Protein AF-A0A1G3BED8-F1 (afdb_monomer)

Foldseek 3Di:
DVVVVVVVVQLVLLVVQVVVLVCCLVPPVVLQVVFVVQKDFDFPLQQLNCPRSHRNPQAPDRRDRVCPVPDDSSVVSPPSHPSNCVSGPPPGRMDGDDPVPPDDPPDPPDPDDDDDDPDDDDDDDDDDDDDDDDDDDDDDDDDDDDDDDDDDDDDDDDDDDDDD

Solvent-accessible surface area (backbone atoms only — not comparable to full-atom values): 11225 Å² total; per-residue (Å²): 109,68,69,59,52,55,49,49,55,50,44,50,52,40,42,48,55,54,53,51,41,52,48,34,68,73,76,33,52,70,60,43,53,58,34,51,74,32,48,39,76,49,86,71,59,64,38,54,81,45,48,53,68,48,77,39,90,52,55,43,87,89,37,43,55,76,47,67,93,72,50,53,70,52,63,65,50,52,70,48,50,74,75,55,50,72,74,36,90,78,68,65,46,58,51,74,55,58,80,91,70,60,73,66,97,82,68,101,76,80,93,73,87,79,85,88,80,92,74,88,81,82,85,84,79,87,85,90,83,88,83,92,75,93,77,85,82,81,78,77,80,80,82,86,79,87,84,87,80,79,88,86,83,83,88,80,87,86,90,79,90,85,90,133

Secondary structure (DSSP, 8-state):
-HHHHHHHHHHHHHHHHHHHHHHHHHH-HHHHHHHHHHEES-----SSGGGSSS--TTEETTTEETTGGG--HHHHS-S-SHHHHTTS-S--S-EE--GGG---TT-------------PPPPPP--------------PPPPPPP-------PPP--------

Mean predicted aligned error: 17.27 Å

Radius of gyration: 27.91 Å; Cα contacts (8 Å, |Δi|>4): 99; chains: 1; bounding box: 106×43×65 Å

Structure (mmCIF, N/CA/C/O backbone):
data_AF-A0A1G3BED8-F1
#
_entry.id   AF-A0A1G3BED8-F1
#
loop_
_atom_site.group_PDB
_atom_site.id
_atom_site.type_symbol
_atom_site.label_atom_id
_atom_site.label_alt_id
_atom_site.label_comp_id
_atom_site.label_asym_id
_atom_site.label_entity_id
_atom_site.label_seq_id
_atom_site.pdbx_PDB_ins_code
_atom_site.Cartn_x
_atom_site.Cartn_y
_atom_site.Cartn_z
_atom_site.occupancy
_atom_site.B_iso_or_equiv
_atom_site.auth_seq_id
_atom_site.auth_comp_id
_atom_site.auth_asym_id
_atom_site.auth_atom_id
_atom_site.pdbx_PDB_model_num
ATOM 1 N N . MET A 1 1 ? 16.358 6.994 28.934 1.00 71.69 1 MET A N 1
ATOM 2 C CA . MET A 1 1 ? 16.579 7.887 27.770 1.00 71.69 1 MET A CA 1
ATOM 3 C C . MET A 1 1 ? 16.684 7.134 26.440 1.00 71.69 1 MET A C 1
ATOM 5 O O . MET A 1 1 ? 15.955 7.476 25.521 1.00 71.69 1 MET A O 1
ATOM 9 N N . LEU A 1 2 ? 17.494 6.070 26.333 1.00 84.12 2 LEU A N 1
ATOM 10 C CA . LEU A 1 2 ? 17.687 5.304 25.083 1.00 84.12 2 LEU A CA 1
ATOM 11 C C . LEU A 1 2 ? 16.390 4.792 24.424 1.00 84.12 2 LEU A C 1
ATOM 13 O O . LEU A 1 2 ? 16.231 4.899 23.212 1.00 84.12 2 LEU A O 1
ATOM 17 N N . LYS A 1 3 ? 15.431 4.293 25.218 1.00 87.12 3 LYS A N 1
ATOM 18 C CA . LYS A 1 3 ? 14.134 3.808 24.708 1.00 87.12 3 LYS A CA 1
ATOM 19 C C . LYS A 1 3 ? 13.325 4.912 24.014 1.00 87.12 3 LYS A C 1
ATOM 21 O O . LYS A 1 3 ? 12.719 4.659 22.978 1.00 87.12 3 LYS A O 1
ATOM 26 N N . SER A 1 4 ? 13.353 6.131 24.553 1.00 89.06 4 SER A N 1
ATOM 27 C CA . SER A 1 4 ? 12.659 7.286 23.974 1.00 89.06 4 SER A CA 1
ATOM 28 C C . SER A 1 4 ? 13.307 7.722 22.662 1.00 89.06 4 SER A C 1
ATOM 30 O O . SER A 1 4 ? 12.600 7.973 21.693 1.00 89.06 4 SER A O 1
ATOM 32 N N . VAL A 1 5 ? 14.642 7.728 22.592 1.00 91.12 5 VAL A N 1
ATOM 33 C CA . VAL A 1 5 ? 15.378 8.033 21.353 1.00 91.12 5 VAL A CA 1
ATOM 34 C C . VAL A 1 5 ? 15.076 6.992 20.274 1.00 91.12 5 VAL A C 1
ATOM 36 O O . VAL A 1 5 ? 14.677 7.357 19.173 1.00 91.12 5 VAL A O 1
ATOM 39 N N . ALA A 1 6 ? 15.168 5.699 20.597 1.00 90.00 6 ALA A N 1
ATOM 40 C CA . ALA A 1 6 ? 14.837 4.624 19.661 1.00 90.00 6 ALA A CA 1
ATOM 41 C C . ALA A 1 6 ? 13.380 4.707 19.170 1.00 90.00 6 ALA A C 1
ATOM 43 O O . ALA A 1 6 ? 13.103 4.506 17.987 1.00 90.00 6 ALA A O 1
ATOM 44 N N . TYR A 1 7 ? 12.446 5.046 20.063 1.00 89.94 7 TYR A N 1
ATOM 45 C CA . TYR A 1 7 ? 11.046 5.272 19.709 1.00 89.94 7 TYR A CA 1
ATOM 46 C C . TYR A 1 7 ? 10.872 6.448 18.737 1.00 89.94 7 TYR A C 1
ATOM 48 O O . TYR A 1 7 ? 10.174 6.305 17.731 1.00 89.94 7 TYR A O 1
ATOM 56 N N . ILE A 1 8 ? 11.525 7.583 19.000 1.00 90.19 8 ILE A N 1
ATOM 57 C CA . ILE A 1 8 ? 11.473 8.769 18.134 1.00 90.19 8 ILE A CA 1
ATOM 58 C C . ILE A 1 8 ? 12.062 8.447 16.758 1.00 90.19 8 ILE A C 1
ATOM 60 O O . ILE A 1 8 ? 11.400 8.685 15.752 1.00 90.19 8 ILE A O 1
ATOM 64 N N . LEU A 1 9 ? 13.247 7.831 16.699 1.00 91.88 9 LEU A N 1
ATOM 65 C CA . LEU A 1 9 ? 13.891 7.438 15.440 1.00 91.88 9 LEU A CA 1
ATOM 66 C C . LEU A 1 9 ? 12.999 6.510 14.609 1.00 91.88 9 LEU A C 1
ATOM 68 O O . LEU A 1 9 ? 12.819 6.728 13.413 1.00 91.88 9 LEU A O 1
ATOM 72 N N . LYS A 1 10 ? 12.359 5.528 15.252 1.00 88.56 10 LYS A N 1
ATOM 73 C CA . LYS A 1 10 ? 11.393 4.649 14.588 1.00 88.56 10 LYS A CA 1
ATOM 74 C C . LYS A 1 10 ? 10.207 5.426 14.011 1.00 88.56 10 LYS A C 1
ATOM 76 O O . LYS A 1 10 ? 9.769 5.146 12.898 1.00 88.56 10 LYS A O 1
ATOM 81 N N . LYS A 1 11 ? 9.662 6.391 14.755 1.00 89.69 11 LYS A N 1
ATOM 82 C CA . LYS A 1 11 ? 8.536 7.210 14.282 1.00 89.69 11 LYS A CA 1
ATOM 83 C C . LYS A 1 11 ? 8.921 8.136 13.136 1.00 89.69 11 LYS A C 1
ATOM 85 O O . LYS A 1 11 ? 8.106 8.323 12.233 1.00 89.69 11 LYS A O 1
ATOM 90 N N . LEU A 1 12 ? 10.145 8.657 13.143 1.00 91.88 12 LEU A N 1
ATOM 91 C CA . LEU A 1 12 ? 10.696 9.428 12.033 1.00 91.88 12 LEU A CA 1
ATOM 92 C C . LEU A 1 12 ? 10.833 8.566 10.773 1.00 91.88 12 LEU A C 1
ATOM 94 O O . LEU A 1 12 ? 10.404 9.000 9.710 1.00 91.88 12 LEU A O 1
ATOM 98 N N . ASP A 1 13 ? 11.324 7.332 10.892 1.00 90.44 13 ASP A N 1
ATOM 99 C CA . ASP A 1 13 ? 11.431 6.392 9.766 1.00 90.44 13 ASP A CA 1
ATOM 100 C C . ASP A 1 13 ? 10.049 5.988 9.203 1.00 90.44 13 ASP A C 1
ATOM 102 O O . ASP A 1 13 ? 9.797 6.077 7.999 1.00 90.44 13 ASP A O 1
ATOM 106 N N . GLU A 1 14 ? 9.082 5.655 10.070 1.00 89.69 14 GLU A N 1
ATOM 107 C CA . GLU A 1 14 ? 7.692 5.383 9.656 1.00 89.69 14 GLU A CA 1
ATOM 108 C C . GLU A 1 14 ? 7.045 6.599 8.954 1.00 89.69 14 GLU A C 1
ATOM 110 O O . GLU A 1 14 ? 6.287 6.443 7.985 1.00 89.69 14 GLU A O 1
ATOM 115 N N . GLY A 1 15 ? 7.334 7.812 9.439 1.00 91.12 15 GLY A N 1
ATOM 116 C CA . GLY A 1 15 ? 6.865 9.072 8.859 1.00 91.12 15 GLY A CA 1
ATOM 117 C C . GLY A 1 15 ? 7.520 9.392 7.521 1.00 91.12 15 GLY A C 1
ATOM 118 O O . GLY A 1 15 ? 6.824 9.754 6.566 1.00 91.12 15 GLY A O 1
ATOM 119 N N . TRP A 1 16 ? 8.826 9.156 7.408 1.00 92.56 16 TRP A N 1
ATOM 120 C CA . TRP A 1 16 ? 9.568 9.265 6.158 1.00 92.56 16 TRP A CA 1
ATOM 121 C C . TRP A 1 16 ? 8.975 8.359 5.082 1.00 92.56 16 TRP A C 1
ATOM 123 O O . TRP A 1 16 ? 8.761 8.798 3.954 1.00 92.56 16 TRP A O 1
ATOM 133 N N . GLY A 1 17 ? 8.577 7.135 5.440 1.00 92.12 17 GLY A N 1
ATOM 134 C CA . GLY A 1 17 ? 7.850 6.244 4.539 1.00 92.12 17 GLY A CA 1
ATOM 135 C C . GLY A 1 17 ? 6.565 6.868 3.973 1.00 92.12 17 GLY A C 1
ATOM 136 O O . GLY A 1 17 ? 6.287 6.723 2.783 1.00 92.12 17 GLY A O 1
ATOM 137 N N . LYS A 1 18 ? 5.775 7.598 4.777 1.00 90.56 18 LYS A N 1
ATOM 138 C CA . LYS A 1 18 ? 4.559 8.284 4.286 1.00 90.56 18 LYS A CA 1
ATOM 139 C C . LYS A 1 18 ? 4.891 9.414 3.317 1.00 90.56 18 LYS A C 1
ATOM 141 O O . LYS A 1 18 ? 4.272 9.478 2.254 1.00 90.56 18 LYS A O 1
ATOM 146 N N . LEU A 1 19 ? 5.858 10.261 3.665 1.00 93.00 19 LEU A N 1
ATOM 147 C CA . LEU A 1 19 ? 6.277 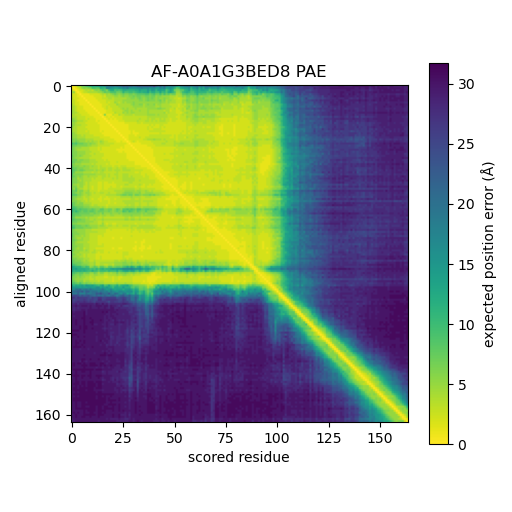11.378 2.818 1.00 93.00 19 LEU A CA 1
ATOM 148 C C . LEU A 1 19 ? 6.870 10.881 1.498 1.00 93.00 19 LEU A C 1
ATOM 150 O O . LEU A 1 19 ? 6.477 11.337 0.428 1.00 93.00 19 LEU A O 1
ATOM 154 N N . ARG A 1 20 ? 7.737 9.868 1.568 1.00 94.81 20 ARG A N 1
ATOM 155 C CA . ARG A 1 20 ? 8.307 9.192 0.403 1.00 94.81 20 ARG A CA 1
ATOM 156 C C . ARG A 1 20 ? 7.215 8.683 -0.532 1.00 94.81 20 ARG A C 1
ATOM 158 O O . ARG A 1 20 ? 7.290 8.920 -1.732 1.00 94.81 20 ARG A O 1
ATOM 165 N N . ARG A 1 21 ? 6.201 7.989 -0.007 1.00 94.94 21 ARG A N 1
ATOM 166 C CA . ARG A 1 21 ? 5.101 7.473 -0.835 1.00 94.94 21 ARG A CA 1
ATOM 167 C C . ARG A 1 21 ? 4.316 8.591 -1.501 1.00 94.94 21 ARG A C 1
ATOM 169 O O . ARG A 1 21 ? 4.010 8.461 -2.679 1.00 94.94 21 ARG A O 1
ATOM 176 N N . LEU A 1 22 ? 4.032 9.675 -0.777 1.00 94.62 22 LEU A N 1
ATOM 177 C CA . LEU A 1 22 ? 3.374 10.854 -1.340 1.00 94.62 22 LEU A CA 1
ATOM 178 C C . LEU A 1 22 ? 4.210 11.475 -2.466 1.00 94.62 22 LEU A C 1
ATOM 180 O O . LEU A 1 22 ? 3.669 11.785 -3.520 1.00 94.62 22 LEU A O 1
ATOM 184 N N . TYR A 1 23 ? 5.521 11.612 -2.275 1.00 96.31 23 TYR A N 1
ATOM 185 C CA . TYR A 1 23 ? 6.419 12.115 -3.312 1.00 96.31 23 TYR A CA 1
ATOM 186 C C . TYR A 1 23 ? 6.429 11.201 -4.547 1.00 96.31 23 TYR A C 1
ATOM 188 O O . TYR A 1 23 ? 6.249 11.674 -5.665 1.00 96.31 23 TYR A O 1
ATOM 196 N N . LEU A 1 24 ? 6.568 9.884 -4.360 1.00 96.50 24 LEU A N 1
ATOM 197 C CA . LEU A 1 24 ? 6.664 8.935 -5.472 1.00 96.50 24 LEU A CA 1
ATOM 198 C C . LEU A 1 24 ? 5.404 8.901 -6.339 1.00 96.50 24 LEU A C 1
ATOM 200 O O . LEU A 1 24 ? 5.525 8.926 -7.558 1.00 96.50 24 LEU A O 1
ATOM 204 N N . VAL A 1 25 ? 4.210 8.888 -5.739 1.00 96.31 25 VAL A N 1
ATOM 205 C CA . VAL A 1 25 ? 2.958 8.845 -6.519 1.00 96.31 25 VAL A CA 1
ATOM 206 C C . VAL A 1 25 ? 2.630 10.147 -7.246 1.00 96.31 25 VAL A C 1
ATOM 208 O O . VAL A 1 25 ? 1.781 10.124 -8.129 1.00 96.31 25 VAL A O 1
ATOM 211 N N . ASN A 1 26 ? 3.253 11.269 -6.874 1.00 95.75 26 ASN A N 1
ATOM 212 C CA . ASN A 1 26 ? 3.016 12.559 -7.530 1.00 95.75 26 ASN A CA 1
ATOM 213 C C . ASN A 1 26 ? 4.121 12.938 -8.524 1.00 95.75 26 ASN A C 1
ATOM 215 O O . ASN A 1 26 ? 3.821 13.566 -9.529 1.00 95.75 26 ASN A O 1
ATOM 219 N N . TYR A 1 27 ? 5.377 12.566 -8.256 1.00 95.75 27 TYR A N 1
ATOM 220 C CA . TYR A 1 27 ? 6.534 13.037 -9.031 1.00 95.75 27 TYR A CA 1
ATOM 221 C C . TYR A 1 27 ? 7.334 11.927 -9.719 1.00 95.75 27 TYR A C 1
ATOM 223 O O . TYR A 1 27 ? 8.188 12.220 -10.549 1.00 95.75 27 TYR A O 1
ATOM 231 N N . ARG A 1 28 ? 7.123 10.652 -9.367 1.00 95.88 28 ARG A N 1
ATOM 232 C CA . ARG A 1 28 ? 7.871 9.515 -9.934 1.00 95.88 28 ARG A CA 1
ATOM 233 C C . ARG A 1 28 ? 6.951 8.363 -10.311 1.00 95.88 28 ARG A C 1
ATOM 235 O O . ARG A 1 28 ? 7.141 7.231 -9.862 1.00 95.88 28 ARG A O 1
ATOM 242 N N . GLU A 1 29 ? 5.976 8.655 -11.162 1.00 94.25 29 GLU A N 1
ATOM 243 C CA . GLU A 1 29 ? 5.002 7.667 -11.619 1.00 94.25 29 GLU A CA 1
ATOM 244 C C . GLU A 1 29 ? 5.669 6.449 -12.278 1.00 94.25 29 GLU A C 1
ATOM 246 O O . GLU A 1 29 ? 5.352 5.324 -11.903 1.00 94.25 29 GLU A O 1
ATOM 251 N N . ASP A 1 30 ? 6.699 6.637 -13.111 1.00 94.06 30 ASP A N 1
ATOM 252 C CA . ASP A 1 30 ? 7.437 5.528 -13.743 1.00 94.06 30 ASP A CA 1
ATOM 253 C C . ASP A 1 30 ? 8.042 4.548 -12.733 1.00 94.06 30 ASP A C 1
ATOM 255 O O . ASP A 1 30 ? 8.099 3.339 -12.962 1.00 94.06 30 ASP A O 1
ATOM 259 N N . HIS A 1 31 ? 8.531 5.056 -11.598 1.00 94.06 31 HIS A N 1
ATOM 260 C CA . HIS A 1 31 ? 9.035 4.202 -10.525 1.00 94.06 31 HIS A CA 1
ATOM 261 C C . HIS A 1 31 ? 7.892 3.396 -9.910 1.00 94.06 31 HIS A C 1
ATOM 263 O O . HIS A 1 31 ? 8.044 2.201 -9.667 1.00 94.06 31 HIS A O 1
ATOM 269 N N . VAL A 1 32 ? 6.757 4.043 -9.643 1.00 96.06 32 VAL A N 1
ATOM 270 C CA . VAL A 1 32 ? 5.579 3.374 -9.087 1.00 96.06 32 VAL A CA 1
ATOM 271 C C . VAL A 1 32 ? 5.102 2.283 -10.042 1.00 96.06 32 VAL A C 1
ATOM 273 O O . VAL A 1 32 ? 4.988 1.140 -9.615 1.00 96.06 32 VAL A O 1
ATOM 276 N N . GLN A 1 33 ? 4.926 2.584 -11.330 1.00 95.50 33 GLN A N 1
ATOM 277 C CA . GLN A 1 33 ? 4.449 1.614 -12.319 1.00 95.50 33 GLN A CA 1
ATOM 278 C C . GLN A 1 33 ? 5.391 0.414 -12.462 1.00 95.50 33 GLN A C 1
ATOM 280 O O . GLN A 1 33 ? 4.937 -0.729 -12.416 1.00 95.50 33 GLN A O 1
ATOM 285 N N . ARG A 1 34 ? 6.711 0.643 -12.531 1.00 94.62 34 ARG A N 1
ATOM 286 C CA . ARG A 1 34 ? 7.700 -0.449 -12.597 1.00 94.62 34 ARG A CA 1
ATOM 287 C C . ARG A 1 34 ? 7.606 -1.397 -11.408 1.00 94.62 34 ARG A C 1
ATOM 289 O O . ARG A 1 34 ? 7.653 -2.608 -11.593 1.00 94.62 34 ARG A O 1
ATOM 296 N N . HIS A 1 35 ? 7.451 -0.877 -10.194 1.00 95.06 35 HIS A N 1
ATOM 297 C CA . HIS A 1 35 ? 7.311 -1.745 -9.027 1.00 95.06 35 HIS A CA 1
ATOM 298 C C . HIS A 1 35 ? 5.919 -2.373 -8.913 1.00 95.06 35 HIS A C 1
ATOM 300 O O . HIS A 1 35 ? 5.814 -3.529 -8.508 1.00 95.06 35 HIS A O 1
ATOM 306 N N . LEU A 1 36 ? 4.856 -1.671 -9.312 1.00 94.75 36 LEU A N 1
ATOM 307 C CA . LEU A 1 36 ? 3.512 -2.247 -9.377 1.00 94.75 36 LEU A CA 1
ATOM 308 C C . LEU A 1 36 ? 3.449 -3.425 -10.357 1.00 94.75 36 LEU A C 1
ATOM 310 O O . LEU A 1 36 ? 2.801 -4.420 -10.045 1.00 94.75 36 LEU A O 1
ATOM 314 N N . ALA A 1 37 ? 4.183 -3.371 -11.472 1.00 94.56 37 ALA A N 1
ATOM 315 C CA . ALA A 1 37 ? 4.306 -4.484 -12.414 1.00 94.56 37 ALA A CA 1
ATOM 316 C C . ALA A 1 37 ? 4.981 -5.727 -11.800 1.00 94.56 37 ALA A C 1
ATOM 318 O O . ALA A 1 37 ? 4.701 -6.852 -12.217 1.00 94.56 37 ALA A O 1
ATOM 319 N N . LEU A 1 38 ? 5.826 -5.546 -10.782 1.00 94.38 38 LEU A N 1
ATOM 320 C CA . LEU A 1 38 ? 6.466 -6.623 -10.014 1.00 94.38 38 LEU A CA 1
ATOM 321 C C . LEU A 1 38 ? 5.645 -7.050 -8.789 1.00 94.38 38 LEU A C 1
ATOM 323 O O . LEU A 1 38 ? 5.945 -8.066 -8.161 1.00 94.38 38 LEU A O 1
ATOM 327 N N . ARG A 1 39 ? 4.614 -6.283 -8.426 1.00 95.06 39 ARG A N 1
ATOM 328 C CA . ARG A 1 39 ? 3.769 -6.567 -7.271 1.00 95.06 39 ARG A CA 1
ATOM 329 C C . ARG A 1 39 ? 2.832 -7.728 -7.583 1.00 95.06 39 ARG A C 1
ATOM 331 O O . ARG A 1 39 ? 2.198 -7.785 -8.636 1.00 95.06 39 ARG A O 1
ATOM 338 N N . ARG A 1 40 ? 2.728 -8.658 -6.644 1.00 94.88 40 ARG A N 1
ATOM 339 C CA . ARG A 1 40 ? 1.840 -9.822 -6.699 1.00 94.88 40 ARG A CA 1
ATOM 340 C C . ARG A 1 40 ? 1.013 -9.916 -5.419 1.00 94.88 40 ARG A C 1
ATOM 342 O O . ARG A 1 40 ? 1.260 -9.200 -4.443 1.00 94.88 40 ARG A O 1
ATOM 349 N N . GLY A 1 41 ? 0.002 -10.780 -5.453 1.00 94.31 41 GLY A N 1
ATOM 350 C CA . GLY A 1 41 ? -0.988 -10.920 -4.389 1.00 94.31 41 GLY A CA 1
ATOM 351 C C . GLY A 1 41 ? -1.960 -9.742 -4.307 1.00 94.31 41 GLY A C 1
ATOM 352 O O . GLY A 1 41 ? -1.977 -8.852 -5.158 1.00 94.31 41 GLY A O 1
ATOM 353 N N . GLU A 1 42 ? -2.764 -9.730 -3.249 1.00 93.38 42 GLU A N 1
ATOM 354 C CA . GLU A 1 42 ? -3.886 -8.804 -3.094 1.00 93.38 42 GLU A CA 1
ATOM 355 C C . GLU A 1 42 ? -3.985 -8.196 -1.689 1.00 93.38 42 GLU A C 1
ATOM 357 O O . GLU A 1 42 ? -3.417 -8.678 -0.701 1.00 93.38 42 GLU A O 1
ATOM 362 N N . CYS A 1 43 ? -4.739 -7.102 -1.592 1.00 92.00 43 CYS A N 1
ATOM 363 C CA . CYS A 1 43 ? -4.970 -6.419 -0.331 1.00 92.00 43 CYS A CA 1
ATOM 364 C C . CYS A 1 43 ? -5.964 -7.206 0.536 1.00 92.00 43 CYS A C 1
ATOM 366 O O . CYS A 1 43 ? -7.173 -7.108 0.352 1.00 92.00 43 CYS A O 1
ATOM 368 N N . ARG A 1 44 ? -5.463 -7.876 1.577 1.00 92.06 44 ARG A N 1
ATOM 369 C CA . ARG A 1 44 ? -6.272 -8.629 2.561 1.00 92.06 44 ARG A CA 1
ATOM 370 C C . ARG A 1 44 ? -7.056 -7.770 3.560 1.00 92.06 44 ARG A C 1
ATOM 372 O O . ARG A 1 44 ? -7.540 -8.281 4.561 1.00 92.06 44 ARG A O 1
ATOM 379 N N . ARG A 1 45 ? -7.105 -6.447 3.362 1.00 91.88 45 ARG A N 1
ATOM 380 C CA . ARG A 1 45 ? -7.739 -5.491 4.292 1.00 91.88 45 ARG A CA 1
ATOM 381 C C . ARG A 1 45 ? -7.297 -5.681 5.756 1.00 91.88 45 ARG A C 1
ATOM 383 O O . ARG A 1 45 ? -8.075 -5.492 6.676 1.00 91.88 45 ARG A O 1
ATOM 390 N N . CYS A 1 46 ? -6.020 -6.000 5.983 1.00 92.00 46 CYS A N 1
ATOM 391 C CA . CYS A 1 46 ? -5.471 -6.246 7.324 1.00 92.00 46 CYS A CA 1
ATOM 392 C C . CYS A 1 46 ? -5.296 -4.974 8.181 1.00 92.00 46 CYS A C 1
ATOM 394 O O . CYS A 1 46 ? -4.876 -5.042 9.333 1.00 92.00 46 CYS A O 1
ATOM 396 N N . GLY A 1 47 ? -5.531 -3.786 7.612 1.00 91.94 47 GLY A N 1
ATOM 397 C CA . GLY A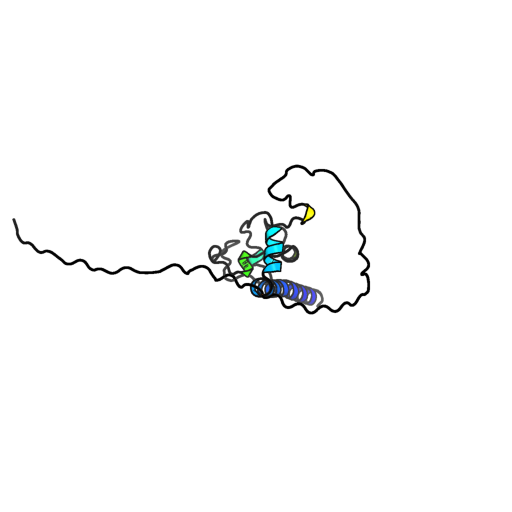 1 47 ? -5.420 -2.501 8.307 1.00 91.94 47 GLY A CA 1
ATOM 398 C C . GLY A 1 47 ? -4.002 -2.114 8.752 1.00 91.94 47 GLY A C 1
ATOM 399 O O . GLY A 1 47 ? -3.837 -1.102 9.434 1.00 91.94 47 GLY A O 1
ATOM 400 N N . SER A 1 48 ? -2.959 -2.879 8.414 1.00 92.38 48 SER A N 1
ATOM 401 C CA . SER A 1 48 ? -1.589 -2.593 8.866 1.00 92.38 48 SER A CA 1
ATOM 402 C C . SER A 1 48 ? -1.037 -1.303 8.259 1.00 92.38 48 SER A C 1
ATOM 404 O O . SER A 1 48 ? -0.460 -0.493 8.980 1.00 92.38 48 SER A O 1
ATOM 406 N N . CYS A 1 49 ? -1.319 -1.034 6.980 1.00 92.25 49 CYS A N 1
ATOM 407 C CA . CYS A 1 49 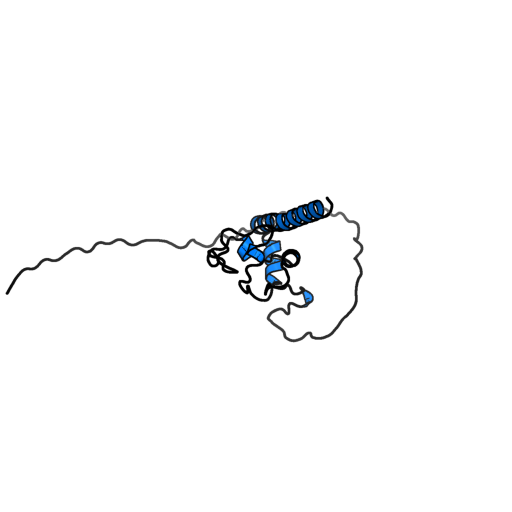? -0.963 0.229 6.325 1.00 92.25 49 CYS A CA 1
ATOM 408 C C . CYS A 1 49 ? -1.619 1.454 6.989 1.00 92.25 49 CYS A C 1
ATOM 410 O O . CYS A 1 49 ? -1.015 2.522 7.071 1.00 92.25 49 CYS A O 1
ATOM 412 N N . CYS A 1 50 ? -2.833 1.289 7.523 1.00 93.38 50 CYS A N 1
ATOM 413 C CA . CYS A 1 50 ? -3.577 2.332 8.229 1.00 93.38 50 CYS A CA 1
ATOM 414 C C . CYS A 1 50 ? -3.020 2.638 9.626 1.00 93.38 50 CYS A C 1
ATOM 416 O O . CYS A 1 50 ? -3.454 3.610 10.235 1.00 93.38 50 CYS A O 1
ATOM 418 N N . ARG A 1 51 ? -2.085 1.834 10.142 1.00 91.50 51 ARG A N 1
ATOM 419 C CA . ARG A 1 51 ? -1.467 2.013 11.467 1.00 91.50 51 ARG A CA 1
ATOM 420 C C . ARG A 1 51 ? 0.009 2.407 11.404 1.00 91.50 51 ARG A C 1
ATOM 422 O O . ARG A 1 51 ? 0.628 2.594 12.448 1.00 91.50 51 ARG A O 1
ATOM 429 N N . ILE A 1 52 ? 0.577 2.534 10.202 1.00 89.00 52 ILE A N 1
ATOM 430 C CA . ILE A 1 52 ? 1.959 2.995 10.023 1.00 89.00 52 ILE A CA 1
ATOM 431 C C . ILE A 1 52 ? 2.063 4.425 10.559 1.00 89.00 52 ILE A C 1
ATOM 433 O O . ILE A 1 52 ? 1.280 5.286 10.141 1.00 89.00 52 ILE A O 1
ATOM 437 N N . MET A 1 53 ? 3.042 4.689 11.430 1.00 87.56 53 MET A N 1
ATOM 438 C CA . MET A 1 53 ? 3.282 5.964 12.120 1.00 87.56 53 MET A CA 1
ATOM 439 C C . MET A 1 53 ? 2.186 6.351 13.124 1.00 87.56 53 MET A C 1
ATOM 441 O O . MET A 1 53 ? 2.466 6.505 14.312 1.00 87.56 53 MET A O 1
ATOM 445 N N . PHE A 1 54 ? 0.944 6.470 12.666 1.00 87.94 54 PHE A N 1
ATOM 446 C CA . PHE A 1 54 ? -0.229 6.857 13.445 1.00 87.94 54 PHE A CA 1
ATOM 447 C C . PHE A 1 54 ? -1.461 6.078 12.978 1.00 87.94 54 PHE A C 1
ATOM 449 O O . PHE A 1 54 ? -1.489 5.550 11.861 1.00 87.94 54 PHE A O 1
ATOM 456 N N . ARG A 1 55 ? -2.502 6.040 13.817 1.00 91.94 55 ARG A N 1
ATOM 457 C CA . ARG A 1 55 ? -3.796 5.449 13.461 1.00 91.94 55 ARG A CA 1
ATOM 458 C C . ARG A 1 55 ? -4.527 6.359 12.470 1.00 91.94 55 ARG A C 1
ATOM 460 O O . ARG A 1 55 ? -4.891 7.477 12.809 1.00 91.94 55 ARG A O 1
ATOM 467 N N . CYS A 1 56 ? -4.722 5.885 11.243 1.00 94.75 56 CYS A N 1
ATOM 468 C CA . CYS A 1 56 ? -5.454 6.600 10.201 1.00 94.75 56 CYS A CA 1
ATOM 469 C C . CYS A 1 56 ? -6.878 6.942 10.677 1.00 94.75 56 CYS A C 1
ATOM 471 O O . CYS A 1 56 ? -7.551 6.049 11.194 1.00 94.75 56 CYS A O 1
ATOM 473 N N . PRO A 1 57 ? -7.365 8.177 10.457 1.00 94.94 57 PRO A N 1
ATOM 474 C CA . PRO A 1 57 ? -8.713 8.579 10.869 1.00 94.94 57 PRO A CA 1
ATOM 475 C C . PRO A 1 57 ? -9.816 7.783 10.159 1.00 94.94 57 PRO A C 1
ATOM 477 O O . PRO A 1 57 ? -10.906 7.626 10.690 1.00 94.94 57 PRO A O 1
ATOM 480 N N . HIS A 1 58 ? -9.519 7.217 8.987 1.00 95.75 58 HIS A N 1
ATOM 481 C CA . HIS A 1 58 ? -10.459 6.394 8.223 1.00 95.75 58 HIS A CA 1
ATOM 482 C C . HIS A 1 58 ? -10.465 4.912 8.634 1.00 95.75 58 HIS A C 1
ATOM 484 O O . HIS A 1 58 ? -11.119 4.106 7.970 1.00 95.75 58 HIS A O 1
ATOM 490 N N . LEU A 1 59 ? -9.697 4.519 9.662 1.00 95.44 59 LEU A N 1
ATOM 491 C CA . LEU A 1 59 ? -9.662 3.147 10.177 1.00 95.44 59 LEU A CA 1
ATOM 492 C C . LEU A 1 59 ? -10.740 2.940 11.251 1.00 95.44 59 LEU A C 1
ATOM 494 O O . LEU A 1 59 ? -10.562 3.324 12.412 1.00 95.44 59 LEU A O 1
ATOM 498 N N . MET A 1 60 ? -11.811 2.259 10.860 1.00 93.44 60 MET A N 1
ATOM 499 C CA . MET A 1 60 ? -12.939 1.875 11.703 1.00 93.44 60 MET A CA 1
ATOM 500 C C . MET A 1 60 ? -12.747 0.474 12.289 1.00 93.44 60 MET A C 1
ATOM 502 O O . MET A 1 60 ? -12.179 -0.417 11.650 1.00 93.44 60 MET A O 1
ATOM 506 N N . GLY A 1 61 ? -13.225 0.293 13.523 1.00 90.25 61 GLY A N 1
ATOM 507 C CA . GLY A 1 61 ? -13.102 -0.963 14.260 1.00 90.25 61 GLY A CA 1
ATOM 508 C C . GLY A 1 61 ? -11.652 -1.441 14.339 1.00 90.25 61 GLY A C 1
ATOM 509 O O . GLY A 1 61 ? -10.728 -0.658 14.605 1.00 90.25 61 GLY A O 1
ATOM 510 N N . GLU A 1 62 ? -11.452 -2.730 14.077 1.00 86.19 62 GLU A N 1
ATOM 511 C CA . GLU A 1 62 ? -10.117 -3.309 14.027 1.00 86.19 62 GLU A CA 1
ATOM 512 C C . GLU A 1 62 ? -9.429 -3.006 12.695 1.00 86.19 62 GLU A C 1
ATOM 514 O O . GLU A 1 62 ? -8.408 -2.327 12.690 1.00 86.19 62 GLU A O 1
ATOM 519 N N . ASN A 1 63 ? -9.959 -3.451 11.553 1.00 90.88 63 ASN A N 1
ATOM 520 C CA . ASN A 1 63 ? -9.203 -3.450 10.289 1.00 90.88 63 ASN A CA 1
ATOM 521 C C . ASN A 1 63 ? -9.923 -2.795 9.096 1.00 90.88 63 ASN A C 1
ATOM 523 O O . ASN A 1 63 ? -9.422 -2.845 7.971 1.00 90.88 63 ASN A O 1
ATOM 527 N N . GLN A 1 64 ? -11.073 -2.155 9.312 1.00 92.88 64 GLN A N 1
ATOM 528 C CA . GLN A 1 64 ? -11.922 -1.669 8.227 1.00 92.88 64 GLN A CA 1
ATOM 529 C C . GLN A 1 64 ? -11.538 -0.249 7.793 1.00 92.88 64 GLN A C 1
ATOM 531 O O . GLN A 1 64 ? -11.590 0.695 8.573 1.00 92.88 64 GLN A O 1
ATOM 536 N N . CYS A 1 65 ? -11.176 -0.072 6.522 1.00 94.56 65 CYS A N 1
ATOM 537 C CA . CYS A 1 65 ? -10.969 1.254 5.940 1.00 94.56 65 CYS A CA 1
ATOM 538 C C . CYS A 1 65 ? -12.297 1.792 5.392 1.00 94.56 65 CYS A C 1
ATOM 540 O O . CYS A 1 65 ? -12.834 1.225 4.443 1.00 94.56 65 CYS A O 1
ATOM 542 N N . ASN A 1 66 ? -12.807 2.888 5.959 1.00 96.25 66 ASN A N 1
ATOM 543 C CA . ASN A 1 66 ? -14.096 3.464 5.559 1.00 96.25 66 ASN A CA 1
ATOM 544 C C . ASN A 1 66 ? -14.076 4.029 4.125 1.00 96.25 66 ASN A C 1
ATOM 546 O O . ASN A 1 66 ? -15.061 3.965 3.405 1.00 96.25 66 ASN A O 1
ATOM 550 N N . ILE A 1 67 ? -12.916 4.514 3.674 1.00 96.00 67 ILE A N 1
ATOM 551 C CA . ILE A 1 67 ? -12.727 5.065 2.323 1.00 96.00 67 ILE A CA 1
ATOM 552 C C . ILE A 1 67 ? -12.113 4.051 1.347 1.00 96.00 67 ILE A C 1
ATOM 554 O O . ILE A 1 67 ? -11.417 4.436 0.413 1.00 96.00 67 ILE A O 1
ATOM 558 N N . TYR A 1 68 ? -12.282 2.741 1.569 1.00 94.38 68 TYR A N 1
ATOM 559 C CA . TYR A 1 68 ? -11.567 1.720 0.788 1.00 94.38 68 TYR A CA 1
ATOM 560 C C . TYR A 1 68 ? -11.818 1.816 -0.729 1.00 94.38 68 TYR A C 1
ATOM 562 O O . TYR A 1 68 ? -10.910 1.570 -1.527 1.00 94.38 68 TYR A O 1
ATOM 570 N N . THR A 1 69 ? -13.031 2.192 -1.130 1.00 94.81 69 THR A N 1
ATOM 571 C CA . THR A 1 69 ? -13.424 2.376 -2.535 1.00 94.81 69 THR A CA 1
ATOM 572 C C . THR A 1 69 ? -12.905 3.688 -3.130 1.00 94.81 69 THR A C 1
ATOM 574 O O . THR A 1 69 ? -12.635 3.742 -4.323 1.00 94.81 69 THR A O 1
ATOM 577 N N . CYS A 1 70 ? -12.685 4.715 -2.307 1.00 95.69 70 CYS A N 1
ATOM 578 C CA . CYS A 1 70 ? -12.224 6.052 -2.698 1.00 95.69 70 CYS A CA 1
ATOM 579 C C . CYS A 1 70 ? -10.868 6.411 -2.057 1.00 95.69 70 CYS A C 1
ATOM 581 O O . CYS A 1 70 ? -10.643 7.520 -1.572 1.00 95.69 70 CYS A O 1
ATOM 583 N N . ARG A 1 71 ? -9.945 5.444 -2.029 1.00 95.31 71 ARG A N 1
ATOM 584 C CA . ARG A 1 71 ? -8.614 5.609 -1.429 1.00 95.31 71 ARG A CA 1
ATOM 585 C C . ARG A 1 71 ? -7.798 6.685 -2.146 1.00 95.31 71 ARG A C 1
ATOM 587 O O . ARG A 1 71 ? -7.816 6.791 -3.366 1.00 95.31 71 ARG A O 1
ATOM 594 N N . TYR A 1 72 ? -6.977 7.406 -1.385 1.00 94.88 72 TYR A N 1
ATOM 595 C CA . TYR A 1 72 ? -5.977 8.310 -1.956 1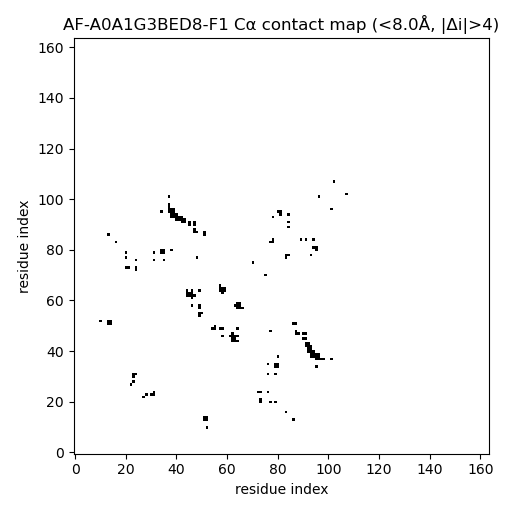.00 94.88 72 TYR A CA 1
ATOM 596 C C . TYR A 1 72 ? -4.943 7.553 -2.809 1.00 94.88 72 TYR A C 1
ATOM 598 O O . TYR A 1 72 ? -4.662 6.379 -2.545 1.00 94.88 72 TYR A O 1
ATOM 606 N N . LYS A 1 73 ? -4.302 8.240 -3.767 1.00 95.25 73 LYS A N 1
ATOM 607 C CA . LYS A 1 73 ? -3.293 7.661 -4.680 1.00 95.25 73 LYS A CA 1
ATOM 608 C C . LYS A 1 73 ? -2.213 6.858 -3.944 1.00 95.25 73 LYS A C 1
ATOM 610 O O . LYS A 1 73 ? -1.957 5.704 -4.278 1.00 95.25 73 LYS A O 1
ATOM 615 N N . GLN A 1 74 ? -1.649 7.413 -2.872 1.00 94.31 74 GLN A N 1
ATOM 616 C CA . GLN A 1 74 ? -0.637 6.748 -2.045 1.00 94.31 74 GLN A CA 1
ATOM 617 C C . GLN A 1 74 ? -1.157 5.502 -1.314 1.00 94.31 74 GLN A C 1
ATOM 619 O O . GLN A 1 74 ? -0.377 4.604 -1.017 1.00 94.31 74 GLN A O 1
ATOM 624 N N . CYS A 1 75 ? -2.458 5.433 -1.011 1.00 94.31 75 CYS A N 1
ATOM 625 C CA . CYS A 1 75 ? -3.089 4.272 -0.378 1.00 94.31 75 CYS A CA 1
ATOM 626 C C . CYS A 1 75 ? -3.412 3.167 -1.392 1.00 94.31 75 CYS A C 1
ATOM 628 O O . CYS A 1 75 ? -3.397 1.994 -1.029 1.00 94.31 75 CYS A O 1
ATOM 630 N N . ILE A 1 76 ? -3.708 3.529 -2.644 1.00 94.44 76 ILE A N 1
ATOM 631 C CA . ILE A 1 76 ? -3.922 2.582 -3.750 1.00 94.44 76 ILE A CA 1
ATOM 632 C C . ILE A 1 76 ? -2.589 1.953 -4.169 1.00 94.44 76 ILE A C 1
ATOM 634 O O . ILE A 1 76 ? -2.483 0.732 -4.305 1.00 94.44 76 ILE A O 1
ATOM 638 N N . ALA A 1 77 ? -1.559 2.785 -4.324 1.00 95.25 77 ALA A N 1
ATOM 639 C CA . ALA A 1 77 ? -0.229 2.345 -4.722 1.00 95.25 77 ALA A CA 1
ATOM 640 C C . ALA A 1 77 ? 0.496 1.553 -3.621 1.00 95.25 77 ALA A C 1
ATOM 642 O O . ALA A 1 77 ? 1.486 0.900 -3.911 1.00 95.25 77 ALA A O 1
ATOM 643 N N . PHE A 1 78 ? 0.018 1.575 -2.372 1.00 94.62 78 PHE A N 1
ATOM 644 C CA . PHE A 1 78 ? 0.654 0.870 -1.260 1.00 94.62 78 PHE A CA 1
ATOM 645 C C . PHE A 1 78 ? 0.481 -0.660 -1.348 1.00 94.62 78 PHE A C 1
ATOM 647 O O . PHE A 1 78 ? -0.639 -1.121 -1.576 1.00 94.62 78 PHE A O 1
ATOM 654 N N . PRO A 1 79 ? 1.524 -1.461 -1.058 1.00 94.81 79 PRO A N 1
ATOM 655 C CA . PRO A 1 79 ? 2.933 -1.069 -0.957 1.00 94.81 79 PRO A CA 1
ATOM 656 C C . PRO A 1 79 ? 3.485 -0.712 -2.343 1.00 94.81 79 PRO A C 1
ATOM 658 O O . PRO A 1 79 ? 3.128 -1.378 -3.320 1.00 94.81 79 PRO A O 1
ATOM 661 N N . ILE A 1 80 ? 4.330 0.324 -2.413 1.00 95.44 80 ILE A N 1
ATOM 662 C CA . ILE A 1 80 ? 4.970 0.768 -3.659 1.00 95.44 80 ILE A CA 1
ATOM 663 C C . ILE A 1 80 ? 6.169 -0.123 -3.968 1.00 95.44 80 ILE A C 1
ATOM 665 O O . ILE A 1 80 ? 6.330 -0.517 -5.109 1.00 95.44 80 ILE A O 1
ATOM 669 N N . ASP A 1 81 ? 6.993 -0.455 -2.973 1.00 93.38 81 ASP A N 1
ATOM 670 C CA . ASP A 1 81 ? 8.145 -1.358 -3.106 1.00 93.38 81 ASP A CA 1
ATOM 671 C C . ASP A 1 81 ? 8.444 -2.104 -1.794 1.00 93.38 81 ASP A C 1
ATOM 673 O O . ASP A 1 81 ? 7.785 -1.887 -0.774 1.00 93.38 81 ASP A O 1
ATOM 677 N N . ASP A 1 82 ? 9.464 -2.968 -1.788 1.00 91.38 82 ASP A N 1
ATOM 678 C CA . ASP A 1 82 ? 9.829 -3.802 -0.630 1.00 91.38 82 ASP A CA 1
ATOM 679 C C . ASP A 1 82 ? 10.131 -3.006 0.646 1.00 91.38 82 ASP A C 1
ATOM 681 O O . ASP A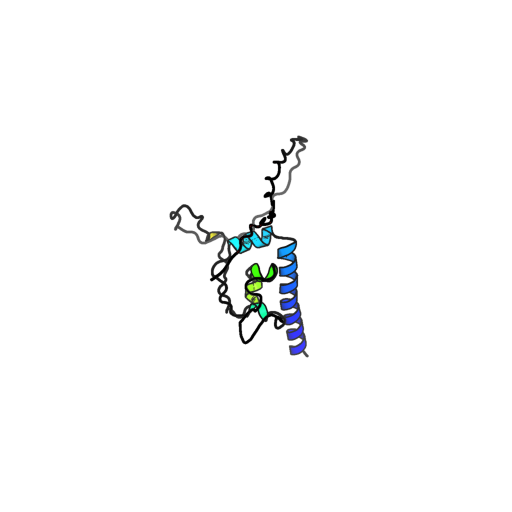 1 82 ? 9.946 -3.499 1.760 1.00 91.38 82 ASP A O 1
ATOM 685 N N . ARG A 1 83 ? 10.559 -1.743 0.516 1.00 91.38 83 ARG A N 1
ATOM 686 C CA . ARG A 1 83 ? 10.784 -0.860 1.671 1.00 91.38 83 ARG A CA 1
ATOM 687 C C . ARG A 1 83 ? 9.501 -0.629 2.457 1.00 91.38 83 ARG A C 1
ATOM 689 O O . ARG A 1 83 ? 9.552 -0.572 3.680 1.00 91.38 83 ARG A O 1
ATOM 696 N N . ASP A 1 84 ? 8.359 -0.539 1.780 1.00 92.50 84 ASP A N 1
ATOM 697 C CA . ASP A 1 84 ? 7.069 -0.344 2.439 1.00 92.50 84 ASP A CA 1
ATOM 698 C C . ASP A 1 84 ? 6.640 -1.570 3.254 1.00 92.50 84 ASP A C 1
ATOM 700 O O . ASP A 1 84 ? 5.966 -1.420 4.275 1.00 92.50 84 ASP A O 1
ATOM 704 N N . LEU A 1 85 ? 7.061 -2.771 2.841 1.00 90.69 85 LEU A N 1
ATOM 705 C CA . LEU A 1 85 ? 6.760 -4.017 3.547 1.00 90.69 85 LEU A CA 1
ATOM 706 C C . LEU A 1 85 ? 7.492 -4.120 4.889 1.00 90.69 85 LEU A C 1
ATOM 708 O O . LEU A 1 85 ? 6.960 -4.740 5.801 1.00 90.69 85 LEU A O 1
ATOM 712 N N . LYS A 1 86 ? 8.644 -3.456 5.061 1.00 88.06 86 LYS A N 1
ATOM 713 C CA . LYS A 1 86 ? 9.404 -3.451 6.329 1.00 88.06 86 LYS A CA 1
ATOM 714 C C . LYS A 1 86 ? 8.609 -2.878 7.503 1.00 88.06 86 LYS A C 1
ATOM 716 O O . LYS A 1 86 ? 8.797 -3.282 8.646 1.00 88.06 86 LYS A O 1
ATOM 721 N N . TYR A 1 87 ? 7.707 -1.940 7.220 1.00 83.56 87 TYR A N 1
ATOM 722 C CA . TYR A 1 87 ? 6.847 -1.315 8.229 1.00 83.56 87 TYR A CA 1
ATOM 723 C C . TYR A 1 87 ? 5.606 -2.153 8.553 1.00 83.56 87 TYR A C 1
ATOM 725 O O . TYR A 1 87 ? 4.879 -1.866 9.507 1.00 83.56 87 TYR A O 1
ATOM 733 N N . LEU A 1 88 ? 5.332 -3.174 7.743 1.00 84.75 88 LEU A N 1
ATOM 734 C CA . LEU A 1 88 ? 4.224 -4.091 7.928 1.00 84.75 88 LEU A CA 1
ATOM 735 C C . LEU A 1 88 ? 4.760 -5.286 8.709 1.00 84.75 88 LEU A C 1
ATOM 737 O O . LEU A 1 88 ? 5.743 -5.900 8.319 1.00 84.75 88 LEU A O 1
ATOM 741 N N . ARG A 1 89 ? 4.102 -5.655 9.808 1.00 73.06 89 ARG A N 1
ATOM 742 C CA . ARG A 1 89 ? 4.465 -6.834 10.614 1.00 73.06 89 ARG A CA 1
ATOM 743 C C . ARG A 1 89 ? 4.085 -8.152 9.905 1.00 73.06 89 ARG A C 1
ATOM 745 O O . ARG A 1 89 ? 3.421 -8.989 10.497 1.00 73.06 89 ARG A O 1
ATOM 752 N N . HIS A 1 90 ? 4.432 -8.294 8.622 1.00 65.81 90 HIS A N 1
ATOM 753 C CA . HIS A 1 90 ? 4.229 -9.468 7.755 1.00 65.81 90 HIS A CA 1
ATOM 754 C C . HIS A 1 90 ? 2.775 -9.909 7.494 1.00 65.81 90 HIS A C 1
ATOM 756 O O . HIS A 1 90 ? 2.522 -11.012 7.028 1.00 65.81 90 HIS A O 1
ATOM 762 N N . THR A 1 91 ? 1.797 -9.037 7.726 1.00 78.88 91 THR A N 1
ATOM 763 C CA . THR A 1 91 ? 0.359 -9.334 7.559 1.00 78.88 91 THR A CA 1
ATOM 764 C C . THR A 1 91 ? -0.218 -8.915 6.201 1.00 78.88 91 THR A C 1
ATOM 766 O O . THR A 1 91 ? -1.405 -9.117 5.936 1.00 78.88 91 THR A O 1
ATOM 769 N N . CYS A 1 92 ? 0.572 -8.268 5.342 1.00 88.06 92 CYS A N 1
ATOM 770 C CA . CYS A 1 92 ? 0.110 -7.820 4.030 1.00 88.06 92 CYS A CA 1
ATOM 771 C C . CYS A 1 92 ? 0.094 -8.986 3.035 1.00 88.06 92 CYS A C 1
ATOM 773 O O . CYS A 1 92 ? 1.027 -9.778 3.007 1.00 88.06 92 CYS A O 1
ATOM 775 N N . GLY A 1 93 ? -0.943 -9.075 2.196 1.00 91.88 93 GLY A N 1
ATOM 776 C CA . GLY A 1 93 ? -1.004 -10.080 1.126 1.00 91.88 93 GLY A CA 1
ATOM 777 C C . GLY A 1 93 ? -0.150 -9.744 -0.101 1.00 91.88 93 GLY A C 1
ATOM 778 O O . GLY A 1 93 ? 0.044 -10.603 -0.958 1.00 91.88 93 GLY A O 1
ATOM 779 N N . HIS A 1 94 ? 0.370 -8.516 -0.188 1.00 94.19 94 HIS A N 1
ATOM 780 C CA . HIS A 1 94 ? 1.243 -8.099 -1.280 1.00 94.19 94 HIS A CA 1
ATOM 781 C C . HIS A 1 94 ? 2.698 -8.501 -1.042 1.00 94.19 94 HIS A C 1
ATOM 783 O O . HIS A 1 94 ? 3.215 -8.362 0.066 1.00 94.19 94 HIS A O 1
ATOM 789 N N . HIS A 1 95 ? 3.360 -8.912 -2.117 1.00 93.56 95 HIS A N 1
ATOM 790 C CA . HIS A 1 95 ? 4.791 -9.202 -2.184 1.00 93.56 95 HIS A CA 1
ATOM 791 C C . HIS A 1 95 ? 5.339 -8.788 -3.558 1.00 93.56 95 HIS A C 1
ATOM 793 O O . HIS A 1 95 ? 4.558 -8.546 -4.483 1.00 93.56 95 HIS A O 1
ATOM 799 N N . PHE A 1 96 ? 6.661 -8.694 -3.695 1.00 92.94 96 PHE A N 1
ATOM 800 C CA . PHE A 1 96 ? 7.318 -8.341 -4.955 1.00 92.94 96 PHE A CA 1
ATOM 801 C C . PHE A 1 96 ? 8.132 -9.520 -5.477 1.00 92.94 96 PHE A C 1
ATOM 803 O O . PHE A 1 96 ? 8.843 -10.179 -4.719 1.00 92.94 96 PHE A O 1
ATOM 810 N N . VAL A 1 97 ? 8.011 -9.790 -6.776 1.00 93.31 97 VAL A N 1
ATOM 811 C CA . VAL A 1 97 ? 8.835 -10.788 -7.466 1.00 93.31 97 VAL A CA 1
ATOM 812 C C . VAL A 1 97 ? 10.014 -10.114 -8.151 1.00 93.31 97 VAL A C 1
ATOM 814 O O . VAL A 1 97 ? 9.936 -8.959 -8.573 1.00 93.31 97 VAL A O 1
ATOM 817 N N . SER A 1 98 ? 11.126 -10.838 -8.271 1.00 84.31 98 SER A N 1
ATOM 818 C CA . SER A 1 98 ? 12.274 -10.322 -9.009 1.00 84.31 98 SER A CA 1
ATOM 819 C C . SER A 1 98 ? 11.931 -10.215 -10.504 1.00 84.31 98 SER A C 1
ATOM 821 O O . SER A 1 98 ? 11.210 -11.075 -11.017 1.00 84.31 98 SER A O 1
ATOM 823 N N . PRO A 1 99 ? 12.479 -9.232 -11.240 1.00 71.94 99 PRO A N 1
ATOM 824 C CA . PRO A 1 99 ? 12.285 -9.136 -12.688 1.00 71.94 99 PRO A CA 1
ATOM 825 C C . PRO A 1 99 ? 12.709 -10.397 -13.452 1.00 71.94 99 PRO A C 1
ATOM 827 O O . PRO A 1 99 ? 12.160 -10.678 -14.507 1.00 71.94 99 PRO A O 1
ATOM 830 N N . ARG A 1 100 ? 13.640 -11.192 -12.902 1.00 70.12 100 ARG A N 1
ATOM 831 C CA . ARG A 1 100 ? 14.072 -12.470 -13.495 1.00 70.12 100 ARG A CA 1
ATOM 832 C C . ARG A 1 100 ? 12.996 -13.558 -13.422 1.00 70.12 100 ARG A C 1
ATOM 834 O O . ARG A 1 100 ? 13.095 -14.552 -14.123 1.00 70.12 100 ARG A O 1
ATOM 841 N N . THR A 1 101 ? 12.003 -13.386 -12.554 1.00 62.03 101 THR A N 1
ATOM 842 C CA . THR A 1 101 ? 10.925 -14.353 -12.297 1.00 62.03 101 THR A CA 1
ATOM 843 C C . THR A 1 101 ? 9.627 -13.965 -13.007 1.00 62.03 101 THR A C 1
ATOM 845 O O . THR A 1 101 ? 8.656 -14.714 -12.967 1.00 62.03 101 THR A O 1
ATOM 848 N N . VAL A 1 102 ? 9.574 -12.793 -13.648 1.00 60.66 102 VAL A N 1
ATOM 849 C CA . VAL A 1 102 ? 8.424 -12.410 -14.467 1.00 60.66 102 VAL A CA 1
ATOM 850 C C . VAL A 1 102 ? 8.568 -13.115 -15.808 1.00 60.66 102 VAL A C 1
ATOM 852 O O . VAL A 1 102 ? 9.200 -12.592 -16.720 1.00 60.66 102 VAL A O 1
ATOM 855 N N . THR A 1 103 ? 7.999 -14.312 -15.928 1.00 58.09 103 THR A N 1
ATOM 856 C CA . THR A 1 103 ? 7.755 -14.904 -17.242 1.00 58.09 103 THR A CA 1
ATOM 857 C C . THR A 1 103 ? 6.831 -13.946 -17.999 1.00 58.09 103 THR A C 1
ATOM 859 O O . THR A 1 103 ? 5.754 -13.620 -17.483 1.00 58.09 103 THR A O 1
ATOM 862 N N . PRO A 1 104 ? 7.231 -13.419 -19.170 1.00 57.06 104 PRO A N 1
ATOM 863 C CA . PRO A 1 104 ? 6.305 -12.670 -20.005 1.00 57.06 104 PRO A CA 1
ATOM 864 C C . PRO A 1 104 ? 5.099 -13.568 -20.333 1.00 57.06 104 PRO A C 1
ATOM 866 O O . PRO A 1 104 ? 5.268 -14.782 -20.485 1.00 57.06 104 PRO A O 1
ATOM 869 N N . PRO A 1 105 ? 3.875 -13.020 -20.424 1.00 52.38 105 PRO A N 1
ATOM 870 C CA . PRO A 1 105 ? 2.732 -13.788 -20.897 1.00 52.38 105 PRO A CA 1
ATOM 871 C C . PRO A 1 105 ? 2.982 -14.137 -22.371 1.00 52.38 105 PRO A C 1
ATOM 873 O O . PRO A 1 105 ? 2.764 -13.300 -23.242 1.00 52.38 105 PRO A O 1
ATOM 876 N N . GLY A 1 106 ? 3.521 -15.330 -22.654 1.00 51.75 106 GLY A N 1
ATOM 877 C CA . GLY A 1 106 ? 3.788 -15.727 -24.039 1.00 51.75 106 GLY A CA 1
ATOM 878 C C . GLY A 1 106 ? 4.701 -16.920 -24.334 1.00 51.75 106 GLY A C 1
ATOM 879 O O . GLY A 1 106 ? 4.715 -17.322 -25.491 1.00 51.75 106 GLY A O 1
ATOM 880 N N . ASN A 1 107 ? 5.440 -17.520 -23.391 1.00 52.03 107 ASN A N 1
ATOM 881 C CA . ASN A 1 107 ? 6.156 -18.783 -23.658 1.00 52.03 107 ASN A CA 1
ATOM 882 C C . ASN A 1 107 ? 6.599 -19.532 -22.386 1.00 52.03 107 ASN A C 1
ATOM 884 O O . ASN A 1 107 ? 7.551 -19.159 -21.707 1.00 52.03 107 ASN A O 1
ATOM 888 N N . GLU A 1 108 ? 5.963 -20.669 -22.108 1.00 50.62 108 GLU A N 1
ATOM 889 C CA . GLU A 1 108 ? 6.340 -21.617 -21.045 1.00 50.62 108 GLU A CA 1
ATOM 890 C C . GLU A 1 108 ? 7.580 -22.466 -21.399 1.00 50.62 108 GLU A C 1
ATOM 892 O O . GLU A 1 108 ? 7.606 -23.676 -21.200 1.00 50.62 108 GLU A O 1
ATOM 897 N N . ALA A 1 109 ? 8.637 -21.853 -21.935 1.00 46.59 109 ALA A N 1
ATOM 898 C CA . ALA A 1 109 ? 9.830 -22.576 -22.375 1.00 46.59 109 ALA A CA 1
ATOM 899 C C . ALA A 1 109 ? 11.122 -21.837 -22.005 1.00 46.59 109 ALA A C 1
ATOM 901 O O . ALA A 1 109 ? 11.822 -21.342 -22.878 1.00 46.59 109 ALA A O 1
ATOM 902 N N . ALA A 1 110 ? 11.445 -21.756 -20.711 1.00 43.62 110 ALA A N 1
ATOM 903 C CA . ALA A 1 110 ? 12.821 -21.520 -20.251 1.00 43.62 110 ALA A CA 1
ATOM 904 C C . ALA A 1 110 ? 12.966 -21.813 -18.748 1.00 43.62 110 ALA A C 1
ATOM 906 O O . ALA A 1 110 ? 13.264 -20.929 -17.945 1.00 43.62 110 ALA A O 1
ATOM 907 N N . LEU A 1 111 ? 12.762 -23.070 -18.347 1.00 50.16 111 LEU A N 1
ATOM 908 C CA . LEU A 1 111 ? 13.234 -23.559 -17.054 1.00 50.16 111 LEU A CA 1
ATOM 909 C C . LEU A 1 111 ? 14.569 -24.283 -17.249 1.00 50.16 111 LEU A C 1
ATOM 911 O O . LEU A 1 111 ? 14.593 -25.503 -17.254 1.00 50.16 111 LEU A O 1
ATOM 915 N N . THR A 1 112 ? 15.677 -23.548 -17.364 1.00 43.81 112 THR A N 1
ATOM 916 C CA . THR A 1 112 ? 17.009 -24.084 -17.033 1.00 43.81 112 THR A CA 1
ATOM 917 C C . THR A 1 112 ? 17.979 -22.968 -16.649 1.00 43.81 112 THR A C 1
ATOM 919 O O . THR A 1 112 ? 18.406 -22.191 -17.492 1.00 43.81 112 THR A O 1
ATOM 922 N N . GLN A 1 113 ? 18.348 -22.982 -15.364 1.00 47.03 113 GLN A N 1
ATOM 923 C CA . GLN A 1 113 ? 19.699 -22.767 -14.830 1.00 47.03 113 GLN A CA 1
ATOM 924 C C . GLN A 1 113 ? 20.396 -21.419 -15.101 1.00 47.03 113 GLN A C 1
ATOM 926 O O . GLN A 1 113 ? 20.807 -21.111 -16.213 1.00 47.03 113 GLN A O 1
ATOM 931 N N . SER A 1 114 ? 20.737 -20.703 -14.024 1.00 42.97 114 SER A N 1
ATOM 932 C CA . SER A 1 114 ? 22.136 -20.673 -13.559 1.00 42.97 114 SER A CA 1
ATOM 933 C C . SER A 1 114 ? 22.310 -19.755 -12.350 1.00 42.97 114 SER A C 1
ATOM 935 O O . SER A 1 114 ? 22.015 -18.561 -12.366 1.00 42.97 114 SER A O 1
ATOM 937 N N . THR A 1 115 ? 22.813 -20.362 -11.284 1.00 49.81 115 THR A N 1
ATOM 938 C CA . THR A 1 115 ? 23.534 -19.732 -10.180 1.00 49.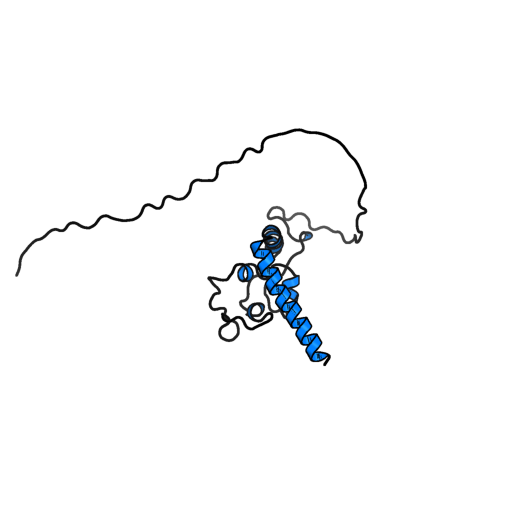81 115 THR A CA 1
ATOM 939 C C . THR A 1 115 ? 24.780 -18.994 -10.687 1.00 49.81 115 THR A C 1
ATOM 941 O O . THR A 1 115 ? 25.347 -19.395 -11.696 1.00 49.81 115 THR A O 1
ATOM 944 N N . ASN A 1 116 ? 25.247 -18.006 -9.912 1.00 46.88 116 ASN A N 1
ATOM 945 C CA . ASN A 1 116 ? 26.424 -17.142 -10.118 1.00 46.88 116 ASN A CA 1
ATOM 946 C C . ASN A 1 116 ? 26.260 -15.965 -11.098 1.00 46.88 116 ASN A C 1
ATOM 948 O O . ASN A 1 116 ? 26.186 -16.130 -12.306 1.00 46.88 116 ASN A O 1
ATOM 952 N N . ILE A 1 117 ? 26.297 -14.739 -10.563 1.00 47.28 117 ILE A N 1
ATOM 953 C CA . ILE A 1 117 ? 27.479 -13.858 -10.617 1.00 47.28 117 ILE A CA 1
ATOM 954 C C . ILE A 1 117 ? 27.168 -12.639 -9.737 1.00 47.28 117 ILE A C 1
ATOM 956 O O . ILE A 1 117 ? 26.352 -11.777 -10.063 1.00 47.28 117 ILE A O 1
ATOM 960 N N . LEU A 1 118 ? 27.844 -12.587 -8.593 1.00 47.84 118 LEU A N 1
ATOM 961 C CA . LEU A 1 118 ? 28.160 -11.345 -7.911 1.00 47.84 118 LEU A CA 1
ATOM 962 C C . LEU A 1 118 ? 29.381 -10.764 -8.640 1.00 47.84 118 LEU A C 1
ATOM 964 O O . LEU A 1 118 ? 30.483 -11.285 -8.488 1.00 47.84 118 LEU A O 1
ATOM 968 N N . ARG A 1 119 ? 29.210 -9.716 -9.451 1.00 43.41 119 ARG A N 1
ATOM 969 C CA . ARG A 1 119 ? 30.317 -8.809 -9.791 1.00 43.41 119 ARG A CA 1
ATOM 970 C C . ARG A 1 119 ? 29.776 -7.441 -10.230 1.00 43.41 119 ARG A C 1
ATOM 972 O O . ARG A 1 119 ? 28.899 -7.405 -11.090 1.00 43.41 119 ARG A O 1
ATOM 979 N N . PRO A 1 120 ? 30.262 -6.326 -9.659 1.00 47.12 120 PRO A N 1
ATOM 980 C CA . PRO A 1 120 ? 30.003 -5.000 -10.202 1.00 47.12 120 PRO A CA 1
ATOM 981 C C . PRO A 1 120 ? 30.822 -4.803 -11.484 1.00 47.12 120 PRO A C 1
ATOM 983 O O . PRO A 1 120 ? 32.018 -5.102 -11.509 1.00 47.12 120 PRO A O 1
ATOM 986 N N . SER A 1 121 ? 30.177 -4.322 -12.547 1.00 44.97 121 SER A N 1
ATOM 987 C CA . SER A 1 121 ? 30.846 -3.970 -13.803 1.00 44.97 121 SER A CA 1
ATOM 988 C C . SER A 1 121 ? 31.720 -2.715 -13.633 1.00 44.97 121 SER A C 1
ATOM 990 O O . SER A 1 121 ? 31.283 -1.775 -12.965 1.00 44.97 121 SER A O 1
ATOM 992 N N . PRO A 1 122 ? 32.916 -2.649 -14.252 1.00 45.41 122 PRO A N 1
ATOM 993 C CA . PRO A 1 122 ? 33.696 -1.419 -14.356 1.00 45.41 122 PRO A CA 1
ATOM 994 C C . PRO A 1 122 ? 33.056 -0.470 -15.380 1.00 45.41 122 PRO A C 1
ATOM 996 O O . PRO A 1 122 ? 32.607 -0.913 -16.437 1.00 45.41 122 PRO A O 1
ATOM 999 N N . LEU A 1 123 ? 33.026 0.831 -15.081 1.00 48.06 123 LEU A N 1
ATOM 1000 C CA . LEU A 1 123 ? 32.671 1.870 -16.052 1.00 48.06 123 LEU A CA 1
ATOM 1001 C C . LEU A 1 123 ? 33.805 2.012 -17.086 1.00 48.06 123 LEU A C 1
ATOM 1003 O O . LEU A 1 123 ? 34.947 2.207 -16.665 1.00 48.06 123 LEU A O 1
ATOM 1007 N N . PRO A 1 124 ? 33.535 1.963 -18.403 1.00 41.62 124 PRO A N 1
ATOM 1008 C CA . PRO A 1 124 ? 34.505 2.395 -19.395 1.00 41.62 124 PRO A CA 1
ATOM 1009 C C . PRO A 1 124 ? 34.469 3.921 -19.548 1.00 41.62 124 PRO A C 1
ATOM 1011 O O . PRO A 1 124 ? 33.410 4.551 -19.547 1.00 41.62 124 PRO A O 1
ATOM 1014 N N . ALA A 1 125 ? 35.663 4.495 -19.654 1.00 40.78 125 ALA A N 1
ATOM 1015 C CA . ALA A 1 125 ? 35.909 5.890 -19.969 1.00 40.78 125 ALA A CA 1
ATOM 1016 C C . ALA A 1 125 ? 35.860 6.138 -21.488 1.00 40.78 125 ALA A C 1
ATOM 1018 O O . ALA A 1 125 ? 36.253 5.261 -22.249 1.00 40.78 125 ALA A O 1
ATOM 1019 N N . LEU A 1 126 ? 35.490 7.382 -21.835 1.00 44.50 126 LEU A N 1
ATOM 1020 C CA . LEU A 1 126 ? 35.779 8.138 -23.068 1.00 44.50 126 LEU A CA 1
ATOM 1021 C C . LEU A 1 126 ? 35.200 7.600 -24.396 1.00 44.50 126 LEU A C 1
ATOM 1023 O O . LEU A 1 126 ? 35.487 6.491 -24.809 1.00 44.50 126 LEU A O 1
ATOM 1027 N N . GLU A 1 127 ? 34.452 8.431 -25.131 1.00 37.62 127 GLU A N 1
ATOM 1028 C CA . GLU A 1 127 ? 35.023 9.256 -26.208 1.00 37.62 127 GLU A CA 1
ATOM 1029 C C . GLU A 1 127 ? 33.990 10.200 -26.850 1.00 37.62 127 GLU A C 1
ATOM 1031 O O . GLU A 1 127 ? 32.775 10.032 -26.775 1.00 37.62 127 GLU A O 1
ATOM 1036 N N . ARG A 1 128 ? 34.553 11.262 -27.418 1.00 44.00 128 ARG A N 1
ATOM 1037 C CA . ARG A 1 128 ? 33.968 12.454 -28.026 1.00 44.00 128 ARG A CA 1
ATOM 1038 C C . ARG A 1 128 ? 33.615 12.159 -29.486 1.00 44.00 128 ARG A C 1
ATOM 1040 O O . ARG A 1 128 ? 34.473 11.677 -30.212 1.00 44.00 128 ARG A O 1
ATOM 1047 N N . SER A 1 129 ? 32.421 12.520 -29.949 1.00 44.25 129 SER A N 1
ATOM 1048 C CA . SER A 1 129 ? 32.215 12.852 -31.366 1.00 44.25 129 SER A CA 1
ATOM 1049 C C . SER A 1 129 ? 31.022 13.787 -31.552 1.00 44.25 129 SER A C 1
ATOM 1051 O O . SER A 1 129 ? 29.973 13.650 -30.927 1.00 44.25 129 SER A O 1
ATOM 1053 N N . GLU A 1 130 ? 31.277 14.800 -32.369 1.00 47.28 130 GLU A N 1
ATOM 1054 C CA . GLU A 1 130 ? 30.381 15.853 -32.822 1.00 47.28 130 GLU A CA 1
ATOM 1055 C C . GLU A 1 130 ? 29.424 15.306 -33.890 1.00 47.28 130 GLU A C 1
ATOM 1057 O O . GLU A 1 130 ? 29.799 14.452 -34.690 1.00 47.28 130 GLU A O 1
ATOM 1062 N N . GLY A 1 131 ? 28.193 15.816 -33.926 1.00 37.56 131 GLY A N 1
ATOM 1063 C CA . GLY A 1 131 ? 27.216 15.455 -34.951 1.00 37.56 131 GLY A CA 1
ATOM 1064 C C . GLY A 1 131 ? 25.877 16.141 -34.719 1.00 37.56 131 GLY A C 1
ATOM 1065 O O . GLY A 1 131 ? 24.991 15.585 -34.077 1.00 37.56 131 GLY A O 1
ATOM 1066 N N . MET A 1 132 ? 25.746 17.376 -35.209 1.00 40.06 132 MET A N 1
ATOM 1067 C CA . MET A 1 132 ? 24.473 18.092 -35.291 1.00 40.06 132 MET A CA 1
ATOM 1068 C C . MET A 1 132 ? 23.626 17.480 -36.413 1.00 40.06 132 MET A C 1
ATOM 1070 O O . MET A 1 132 ? 24.044 17.458 -37.567 1.00 40.06 132 MET A O 1
ATOM 1074 N N . GLY A 1 133 ? 22.431 17.010 -36.064 1.00 40.88 133 GLY A N 1
ATOM 1075 C CA . GLY A 1 133 ? 21.389 16.587 -36.992 1.00 40.88 133 GLY A CA 1
ATOM 1076 C C . GLY A 1 133 ? 20.031 16.823 -36.342 1.00 40.88 133 GLY A C 1
ATOM 1077 O O . GLY A 1 133 ? 19.604 16.050 -35.490 1.00 40.88 133 GLY A O 1
ATOM 1078 N N . GLU A 1 134 ? 19.396 17.941 -36.689 1.00 44.47 134 GLU A N 1
ATOM 1079 C CA . GLU A 1 134 ? 17.997 18.234 -36.378 1.00 44.47 134 GLU A CA 1
ATOM 1080 C C . GLU A 1 134 ? 17.092 17.270 -37.156 1.00 44.47 134 GLU A C 1
ATOM 1082 O O . GLU A 1 134 ? 17.037 17.337 -38.382 1.00 44.47 134 GLU A O 1
ATOM 1087 N N . GLU A 1 135 ? 16.325 16.429 -36.461 1.00 42.91 135 GLU A N 1
ATOM 1088 C CA . GLU A 1 135 ? 15.154 15.779 -37.051 1.00 42.91 135 GLU A CA 1
ATOM 1089 C C . GLU A 1 135 ? 13.935 15.967 -36.139 1.00 42.91 135 GLU A C 1
ATOM 1091 O O . GLU A 1 135 ? 13.955 15.705 -34.934 1.00 42.91 135 GLU A O 1
ATOM 1096 N N . ARG A 1 136 ? 12.886 16.545 -36.730 1.00 45.94 136 ARG A N 1
ATOM 1097 C CA . ARG A 1 136 ? 11.687 17.050 -36.060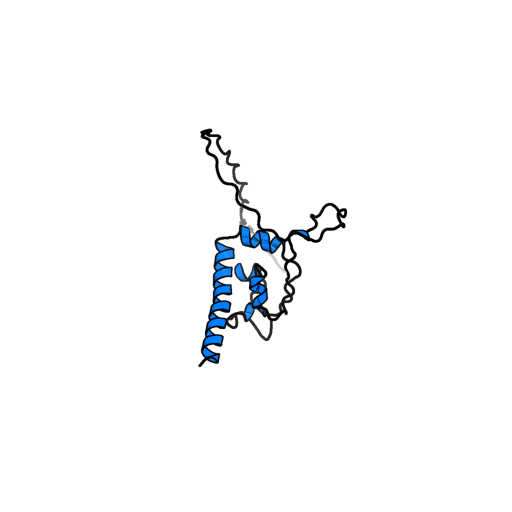 1.00 45.94 136 ARG A CA 1
ATOM 1098 C C . ARG A 1 136 ? 10.836 15.898 -35.531 1.00 45.94 136 ARG A C 1
ATOM 1100 O O . ARG A 1 136 ? 10.373 15.054 -36.293 1.00 45.94 136 ARG A O 1
ATOM 1107 N N . VAL A 1 137 ? 10.537 15.935 -34.235 1.00 46.25 137 VAL A N 1
ATOM 1108 C CA . VAL A 1 137 ? 9.546 15.065 -33.593 1.00 46.25 137 VAL A CA 1
ATOM 1109 C C . VAL A 1 137 ? 8.151 15.434 -34.101 1.00 46.25 137 VAL A C 1
ATOM 1111 O O . VAL A 1 137 ? 7.612 16.493 -33.778 1.00 46.25 137 VAL A O 1
ATOM 1114 N N . GLY A 1 138 ? 7.560 14.544 -34.899 1.00 43.50 138 GLY A N 1
ATOM 1115 C CA . GLY A 1 138 ? 6.142 14.577 -35.235 1.00 43.50 138 GLY A CA 1
ATOM 1116 C C . GLY A 1 138 ? 5.300 14.338 -33.982 1.00 43.50 138 GLY A C 1
ATOM 1117 O O . GLY A 1 138 ? 5.264 13.235 -33.439 1.00 43.50 138 GLY A O 1
ATOM 1118 N N . VAL A 1 139 ? 4.629 15.385 -33.508 1.00 49.84 139 VAL A N 1
ATOM 1119 C CA . VAL A 1 139 ? 3.652 15.301 -32.421 1.00 49.84 139 VAL A CA 1
ATOM 1120 C C . VAL A 1 139 ? 2.371 14.698 -32.996 1.00 49.84 139 VAL A C 1
ATOM 1122 O O . VAL A 1 139 ? 1.701 15.323 -33.816 1.00 49.84 139 VAL A O 1
ATOM 1125 N N . ASN A 1 140 ? 2.034 13.474 -32.586 1.00 59.97 140 ASN A N 1
ATOM 1126 C CA . ASN A 1 140 ? 0.719 12.899 -32.868 1.00 59.97 140 ASN A CA 1
ATOM 1127 C C . ASN A 1 140 ? -0.369 13.769 -32.208 1.00 59.97 140 ASN A C 1
ATOM 1129 O O . ASN A 1 140 ? -0.221 14.119 -31.032 1.00 59.97 140 ASN A O 1
ATOM 1133 N N . PRO A 1 141 ? -1.459 14.122 -32.915 1.00 68.06 141 PRO A N 1
ATOM 1134 C CA . PRO A 1 141 ? -2.542 14.886 -32.315 1.00 68.06 141 PRO A CA 1
ATOM 1135 C C . PRO A 1 141 ? -3.268 14.059 -31.236 1.00 68.06 141 PRO A C 1
ATOM 1137 O O . PRO A 1 141 ? -3.390 12.837 -31.370 1.00 68.06 141 PRO A O 1
ATOM 1140 N N . PRO A 1 142 ? -3.760 14.700 -30.161 1.00 67.50 142 PRO A N 1
ATOM 1141 C CA . PRO A 1 142 ? -4.510 14.014 -29.117 1.00 67.50 142 PRO A CA 1
ATOM 1142 C C . PRO A 1 142 ? -5.864 13.495 -29.642 1.00 67.50 142 PRO A C 1
ATOM 1144 O O . PRO A 1 142 ? -6.455 14.105 -30.537 1.00 67.50 142 PRO A O 1
ATOM 1147 N N . PRO A 1 143 ? -6.389 12.391 -29.077 1.00 65.88 143 PRO A N 1
ATOM 1148 C CA . PRO A 1 143 ? -7.687 11.846 -29.464 1.00 65.88 143 PRO A CA 1
ATOM 1149 C C . PRO A 1 143 ? -8.847 12.788 -29.079 1.00 65.88 143 PRO A C 1
ATOM 1151 O O . PRO A 1 143 ? -8.752 13.509 -28.079 1.00 65.88 143 PRO A O 1
ATOM 1154 N N . PRO A 1 144 ? -9.962 12.778 -29.836 1.00 62.81 144 PRO A N 1
ATOM 1155 C CA . PRO A 1 144 ? -11.097 13.659 -29.585 1.00 62.81 144 PRO A CA 1
ATOM 1156 C C . PRO A 1 144 ? -11.814 13.334 -28.267 1.00 62.81 144 PRO A C 1
ATOM 1158 O O . PRO A 1 144 ? -11.997 12.176 -27.889 1.00 62.81 144 PRO A O 1
ATOM 1161 N N . SER A 1 145 ? -12.240 14.392 -27.576 1.00 61.16 145 SER A N 1
ATOM 1162 C CA . SER A 1 145 ? -12.985 14.337 -26.315 1.00 61.16 145 SER A CA 1
ATOM 1163 C C . SER A 1 145 ? -14.427 13.831 -26.510 1.00 61.16 145 SER A C 1
ATOM 1165 O O . SER A 1 145 ? -15.041 14.127 -27.537 1.00 61.16 145 SER A O 1
ATOM 1167 N N . PRO A 1 146 ? -15.014 13.123 -25.525 1.00 51.16 146 PRO A N 1
ATOM 1168 C CA . PRO A 1 146 ? -16.387 12.641 -25.613 1.00 51.16 146 PRO A CA 1
ATOM 1169 C C . PRO A 1 146 ? -17.394 13.792 -25.495 1.00 51.16 146 PRO A C 1
ATOM 1171 O O . PRO A 1 146 ? -17.371 14.588 -24.555 1.00 51.16 146 PRO A O 1
ATOM 1174 N N . SER A 1 147 ? -18.304 13.856 -26.463 1.00 50.66 147 SER A N 1
ATOM 1175 C CA . SER A 1 147 ? -19.402 14.814 -26.530 1.00 50.66 147 SER A CA 1
ATOM 1176 C C . SER A 1 147 ? -20.434 14.526 -25.433 1.00 50.66 147 SER A C 1
ATOM 1178 O O . SER A 1 147 ? -21.202 13.572 -25.517 1.00 50.66 147 SER A O 1
ATOM 1180 N N . HIS 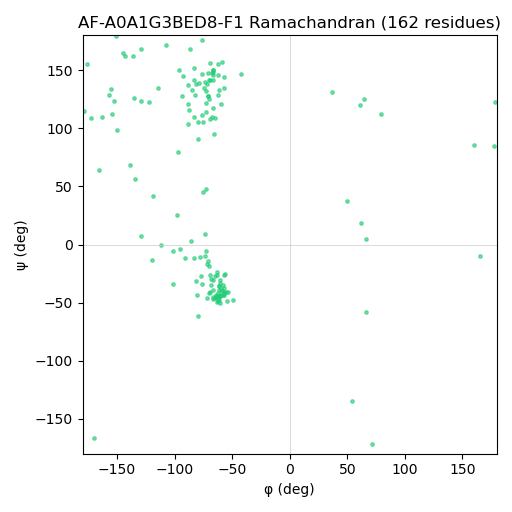A 1 148 ? -20.490 15.377 -24.411 1.00 53.31 148 HIS A N 1
ATOM 1181 C CA . HIS A 1 148 ? -21.667 15.512 -23.558 1.00 53.31 148 HIS A CA 1
ATOM 1182 C C . HIS A 1 148 ? -22.659 16.451 -24.257 1.00 53.31 148 HIS A C 1
ATOM 1184 O O . HIS A 1 148 ? -22.426 17.656 -24.315 1.00 53.31 148 HIS A O 1
ATOM 1190 N N . GLN A 1 149 ? -23.782 15.928 -24.750 1.00 47.81 149 GLN A N 1
ATOM 1191 C CA . GLN A 1 149 ? -24.987 16.741 -24.933 1.00 47.81 149 GLN A CA 1
ATOM 1192 C C . GLN A 1 149 ? -26.139 16.122 -24.154 1.00 47.81 149 GLN A C 1
ATOM 1194 O O . GLN A 1 149 ? -26.448 14.936 -24.256 1.00 47.81 149 GLN A O 1
ATOM 1199 N N . GLY A 1 150 ? -26.673 16.955 -23.268 1.00 43.88 150 GLY A N 1
ATOM 1200 C CA . GLY A 1 150 ? -27.651 16.612 -22.264 1.00 43.88 150 GLY A CA 1
ATOM 1201 C C . GLY A 1 150 ? -29.092 16.674 -22.755 1.00 43.88 150 GLY A C 1
ATOM 1202 O O . GLY A 1 150 ? -29.428 17.203 -23.808 1.00 43.88 150 GLY A O 1
ATOM 1203 N N . ARG A 1 151 ? -29.926 16.116 -21.881 1.00 50.38 151 ARG A N 1
ATOM 1204 C CA . ARG A 1 151 ? -31.385 16.181 -21.813 1.00 50.38 151 ARG A CA 1
ATOM 1205 C C . ARG A 1 151 ? -31.961 17.575 -22.073 1.00 50.38 151 ARG A C 1
ATOM 1207 O O . ARG A 1 151 ? -31.479 18.549 -21.504 1.00 50.38 151 ARG A O 1
ATOM 1214 N N . GLY A 1 152 ? -33.143 17.596 -22.691 1.00 45.22 152 GLY A N 1
ATOM 1215 C CA . GLY A 1 152 ? -34.167 18.579 -22.342 1.00 45.22 152 GLY A CA 1
ATOM 1216 C C . GLY A 1 152 ? -35.244 18.816 -23.395 1.00 45.22 152 GLY A C 1
ATOM 1217 O O . GLY A 1 152 ? -35.174 19.812 -24.100 1.00 45.22 152 GLY A O 1
ATOM 1218 N N . THR A 1 153 ? -36.305 18.005 -23.418 1.00 46.69 153 THR A N 1
ATOM 1219 C CA . THR A 1 153 ? -37.612 18.451 -23.933 1.00 46.69 153 THR A CA 1
ATOM 1220 C C . THR A 1 153 ? -38.741 18.003 -23.002 1.00 46.69 153 THR A C 1
ATOM 1222 O O . THR A 1 153 ? -38.835 16.849 -22.589 1.00 46.69 153 THR A O 1
ATOM 1225 N N . ARG A 1 154 ? -39.542 18.995 -22.597 1.00 51.16 154 ARG A N 1
ATOM 1226 C CA . ARG A 1 154 ? -40.709 18.924 -21.705 1.00 51.16 154 ARG A CA 1
ATOM 1227 C C . ARG A 1 154 ? -41.889 18.189 -22.365 1.00 51.16 154 ARG A C 1
ATOM 1229 O O . ARG A 1 154 ? -42.006 18.246 -23.587 1.00 51.16 154 ARG A O 1
ATOM 1236 N N . PRO A 1 155 ? -42.825 17.614 -21.587 1.00 56.22 155 PRO A N 1
ATOM 1237 C CA . PRO A 1 155 ? -44.087 17.122 -22.122 1.00 56.22 155 PRO A CA 1
ATOM 1238 C C . PRO A 1 155 ? -45.104 18.267 -22.276 1.00 56.22 155 PRO A C 1
ATOM 1240 O O . PRO A 1 155 ? -45.365 19.011 -21.331 1.00 56.22 155 PRO A O 1
ATOM 1243 N N . ASN A 1 156 ? -45.688 18.383 -23.472 1.00 50.00 156 ASN A N 1
ATOM 1244 C CA . ASN A 1 156 ? -46.901 19.162 -23.731 1.00 50.00 156 ASN A CA 1
ATOM 1245 C C . ASN A 1 156 ? -48.133 18.275 -23.505 1.00 50.00 156 ASN A C 1
ATOM 1247 O O . ASN A 1 156 ? -48.147 17.105 -23.884 1.00 50.00 156 ASN A O 1
ATOM 1251 N N . GLY A 1 157 ? -49.145 18.841 -22.847 1.00 48.34 157 GLY A N 1
ATOM 1252 C CA . GLY A 1 157 ? -50.303 18.121 -22.330 1.00 48.34 157 GLY A CA 1
ATOM 1253 C C . GLY A 1 157 ? -51.358 17.709 -23.356 1.00 48.34 157 GLY A C 1
ATOM 1254 O O . GLY A 1 157 ? -51.324 18.092 -24.523 1.00 48.34 157 GLY A O 1
ATOM 1255 N N . ARG A 1 158 ? -52.366 16.983 -22.861 1.00 52.03 158 ARG A N 1
ATOM 1256 C CA . ARG A 1 158 ? -53.708 16.969 -23.444 1.00 52.03 158 ARG A CA 1
ATOM 1257 C C . ARG A 1 158 ? -54.762 16.644 -22.381 1.00 52.03 158 ARG A C 1
ATOM 1259 O O . ARG A 1 158 ? -54.707 15.634 -21.693 1.00 52.03 158 ARG A O 1
ATOM 1266 N N . THR A 1 159 ? -55.696 17.574 -22.278 1.00 54.16 159 THR A N 1
ATOM 1267 C CA . THR A 1 159 ? -56.979 17.590 -21.574 1.00 54.16 159 THR A CA 1
ATOM 1268 C C . THR A 1 159 ? -57.995 16.603 -22.162 1.00 54.16 159 THR A C 1
ATOM 1270 O O . THR A 1 159 ? -58.010 16.404 -23.370 1.00 54.16 159 THR A O 1
ATOM 1273 N N . THR A 1 160 ? -58.883 16.057 -21.319 1.00 52.06 160 THR A N 1
ATOM 1274 C CA . THR A 1 160 ? -60.342 15.797 -21.513 1.00 52.06 160 THR A CA 1
ATOM 1275 C C . THR A 1 160 ? -60.866 15.187 -20.188 1.00 52.06 160 THR A C 1
ATOM 1277 O O . THR A 1 160 ? -60.239 14.279 -19.662 1.00 52.06 160 THR A O 1
ATOM 1280 N N . ARG A 1 161 ? -61.764 15.828 -19.405 1.00 53.50 161 ARG A N 1
ATOM 1281 C CA . ARG A 1 161 ? -63.258 15.745 -19.423 1.00 53.50 161 ARG A CA 1
ATOM 1282 C C . ARG A 1 161 ? -63.760 14.315 -19.730 1.00 53.50 161 ARG A C 1
ATOM 1284 O O . ARG A 1 161 ? -63.332 13.773 -20.731 1.00 53.50 161 ARG A O 1
ATOM 1291 N N . HIS A 1 162 ? -64.692 13.656 -19.031 1.00 45.56 162 HIS A N 1
ATOM 1292 C CA . HIS A 1 162 ? -65.729 14.017 -18.047 1.00 45.56 162 HIS A CA 1
ATOM 1293 C C . HIS A 1 162 ? -66.308 12.691 -17.430 1.00 45.56 162 HIS A C 1
ATOM 1295 O O . HIS A 1 162 ? -65.648 11.668 -17.596 1.00 45.56 162 HIS A O 1
ATOM 1301 N N . PRO A 1 163 ? -67.450 12.641 -16.696 1.00 70.00 163 PRO A N 1
ATOM 1302 C CA . PRO A 1 163 ? -67.638 11.780 -15.522 1.00 70.00 163 PRO A CA 1
ATOM 1303 C C . PRO A 1 163 ? -68.576 10.574 -15.748 1.00 70.00 163 PRO A C 1
ATOM 1305 O O . PRO A 1 163 ? -69.310 10.528 -16.737 1.00 70.00 163 PRO A O 1
ATOM 1308 N N . ARG A 1 164 ? -68.637 9.673 -14.763 1.00 50.66 164 ARG A N 1
ATOM 1309 C CA . ARG A 1 164 ? -69.873 9.141 -14.158 1.00 50.66 164 ARG A CA 1
ATOM 1310 C C . ARG A 1 164 ? -69.537 8.351 -12.902 1.00 50.66 164 ARG A C 1
ATOM 1312 O O . ARG A 1 164 ? -68.487 7.677 -12.917 1.00 50.66 164 ARG A O 1
#

Sequence (164 aa):
MLKSVAYILKKLDEGWGKLRRLYLVNYREDHVQRHLALRRGECRRCGSCCRIMFRCPHLMGENQCNIYTCRYKQCIAFPIDD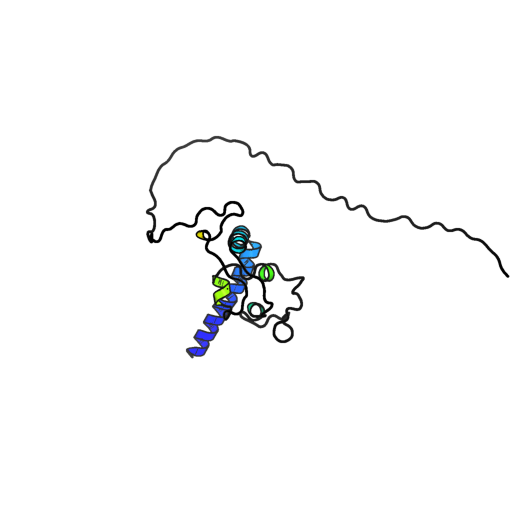RDLKYLRHTCGHHFVSPRTVTPPGNEAALTQSTNILRPSPLPALERSEGMGEERVGVNPPPPSPSHQGRGTRPNGRTTRHPR

pLDDT: mean 75.15, std 21.25, range [37.56, 96.5]